Protein AF-A0A8T4I5V8-F1 (afdb_monomer)

Radius of gyration: 12.0 Å; Cα contacts (8 Å, |Δi|>4): 79; chains: 1; bounding box: 31×21×29 Å

Secondary structure (DSSP, 8-state):
---TTS-EEEEETTEEEEEESSHHHHHHHHHHTT--GGG--SSSTT---SSS-TT--S------

Foldseek 3Di:
DADPVQWDFDDDDPDTLGTHNAPVVNLVSVVVVVDDSVPDDQQDPVDDDDPDGRVDRGPPDPPD

pLDDT: mean 85.46, std 12.66, range [43.69, 95.75]

Sequence (64 aa):
PPDEEGGRRVRLRDGILGRAHGPRDVLALLAQAGWEPDAVDLDGPLIQWRGGGPDVWQPSGSDR

Mean predicted aligned error: 5.33 Å

Solvent-accessible surface area (backbone atoms only — not comparable to full-atom values): 4041 Å² total; per-residue (Å²): 70,35,42,98,87,45,30,30,77,42,70,54,102,93,44,76,69,47,75,22,70,47,65,66,44,47,38,51,45,39,39,75,72,73,43,63,52,92,77,57,52,71,90,33,93,87,47,85,69,45,90,47,60,81,85,50,45,57,57,78,69,76,93,117

Structure (mmCIF, N/CA/C/O backbone):
data_AF-A0A8T4I5V8-F1
#
_entry.id   AF-A0A8T4I5V8-F1
#
loop_
_atom_site.group_PDB
_atom_site.id
_atom_site.type_symbol
_atom_site.label_atom_id
_atom_site.label_alt_id
_atom_site.label_comp_id
_atom_site.label_asym_id
_atom_site.label_entity_id
_atom_site.label_seq_id
_atom_site.pdbx_PDB_ins_code
_atom_site.Cartn_x
_atom_site.Cartn_y
_atom_site.Cartn_z
_atom_site.occupancy
_atom_site.B_iso_or_equiv
_atom_site.auth_seq_id
_atom_site.auth_comp_id
_atom_site.auth_asym_id
_atom_site.auth_atom_id
_atom_site.pdbx_PDB_model_num
ATOM 1 N N . PRO A 1 1 ? 3.027 3.582 -10.380 1.00 62.66 1 PRO A N 1
ATOM 2 C CA . PRO A 1 1 ? 4.412 3.259 -10.759 1.00 62.66 1 PRO A CA 1
ATOM 3 C C . PRO A 1 1 ? 5.348 3.646 -9.620 1.00 62.66 1 PRO A C 1
ATOM 5 O O . PRO A 1 1 ? 5.013 4.593 -8.905 1.00 62.66 1 PRO A O 1
ATOM 8 N N . PRO A 1 2 ? 6.445 2.903 -9.413 1.00 74.56 2 PRO A N 1
ATOM 9 C CA . PRO A 1 2 ? 7.562 3.399 -8.621 1.00 74.56 2 PRO A CA 1
ATOM 10 C C . PRO A 1 2 ? 7.980 4.769 -9.150 1.00 74.56 2 PRO A C 1
ATOM 12 O O . PRO A 1 2 ? 7.973 4.969 -10.367 1.00 74.56 2 PRO A O 1
ATOM 15 N N . ASP A 1 3 ? 8.280 5.710 -8.269 1.00 72.44 3 ASP A N 1
ATOM 16 C CA . ASP A 1 3 ? 8.889 6.976 -8.673 1.00 72.44 3 ASP A CA 1
ATOM 17 C C . ASP A 1 3 ? 10.402 6.983 -8.450 1.00 72.44 3 ASP A C 1
ATOM 19 O O . ASP A 1 3 ? 10.994 5.988 -8.030 1.00 72.44 3 ASP A O 1
ATOM 23 N N . GLU A 1 4 ? 11.023 8.113 -8.786 1.00 69.25 4 GLU A N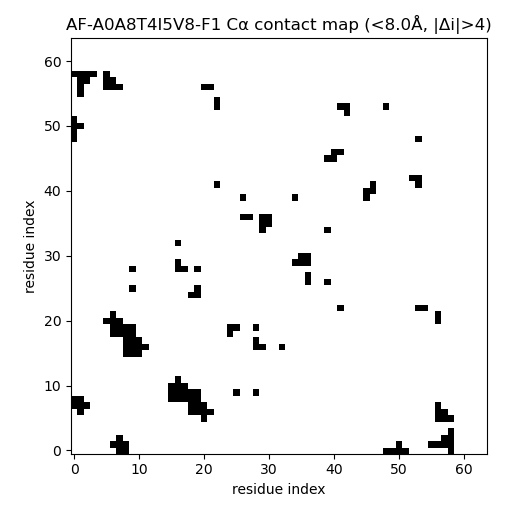 1
ATOM 24 C CA . GLU A 1 4 ? 12.473 8.328 -8.732 1.00 69.25 4 GLU A CA 1
ATOM 25 C C . GLU A 1 4 ? 13.052 8.162 -7.315 1.00 69.25 4 GLU A C 1
ATOM 27 O O . GLU A 1 4 ? 14.230 7.857 -7.168 1.00 69.25 4 GLU A O 1
ATOM 32 N N . GLU A 1 5 ? 12.219 8.277 -6.274 1.00 68.69 5 GLU A N 1
ATOM 33 C CA . GLU A 1 5 ? 12.585 8.059 -4.866 1.00 68.69 5 GLU A CA 1
ATOM 34 C C . GLU A 1 5 ? 12.451 6.580 -4.439 1.00 68.69 5 GLU A C 1
ATOM 36 O O . GLU A 1 5 ? 12.648 6.242 -3.271 1.00 68.69 5 GLU A O 1
ATOM 41 N N . GLY A 1 6 ? 12.102 5.678 -5.365 1.00 71.38 6 GLY A N 1
ATOM 42 C CA . GLY A 1 6 ? 12.080 4.232 -5.132 1.00 71.38 6 GLY A CA 1
ATOM 43 C C . GLY A 1 6 ? 10.864 3.733 -4.347 1.00 71.38 6 GLY A C 1
ATOM 44 O O . GLY A 1 6 ? 10.962 2.737 -3.630 1.00 71.38 6 GLY A O 1
ATOM 45 N N . GLY A 1 7 ? 9.718 4.418 -4.439 1.00 84.31 7 GLY A N 1
ATOM 46 C CA . GLY A 1 7 ? 8.488 4.012 -3.752 1.00 84.31 7 GLY A CA 1
ATOM 47 C C . GLY A 1 7 ? 7.225 4.175 -4.595 1.00 84.31 7 GLY A C 1
ATOM 48 O O . GLY A 1 7 ? 7.196 4.876 -5.604 1.00 84.31 7 GLY A O 1
ATOM 49 N N . ARG A 1 8 ? 6.140 3.528 -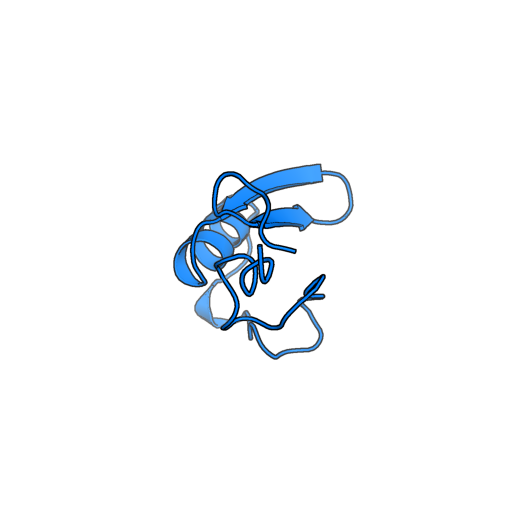4.166 1.00 91.75 8 ARG A N 1
ATOM 50 C CA . ARG A 1 8 ? 4.811 3.618 -4.778 1.00 91.75 8 ARG A CA 1
ATOM 51 C C . ARG A 1 8 ? 3.867 4.377 -3.858 1.00 91.75 8 ARG A C 1
ATOM 53 O O . ARG A 1 8 ? 3.709 4.037 -2.689 1.00 91.75 8 ARG A O 1
ATOM 60 N N . ARG A 1 9 ? 3.182 5.386 -4.394 1.00 92.44 9 ARG A N 1
ATOM 61 C CA . ARG A 1 9 ? 2.112 6.078 -3.665 1.00 92.44 9 ARG A CA 1
ATOM 62 C C . ARG A 1 9 ? 0.866 5.195 -3.590 1.00 92.44 9 ARG A C 1
ATOM 64 O O . ARG A 1 9 ? 0.339 4.806 -4.632 1.00 92.44 9 ARG A O 1
ATOM 71 N N . VAL A 1 10 ? 0.378 4.939 -2.379 1.00 92.88 10 VAL A N 1
ATOM 72 C CA . VAL A 1 10 ? -0.840 4.163 -2.113 1.00 92.88 10 VAL A CA 1
ATOM 73 C C . VAL A 1 10 ? -2.011 5.120 -1.916 1.00 92.88 10 VAL A C 1
ATOM 75 O O . VAL A 1 10 ? -1.920 6.089 -1.158 1.00 92.88 10 VAL A O 1
ATOM 78 N N . ARG A 1 11 ? -3.110 4.869 -2.628 1.00 92.12 11 ARG A N 1
ATOM 79 C CA . ARG A 1 11 ? -4.339 5.665 -2.567 1.00 92.12 11 ARG A CA 1
ATOM 80 C C . ARG A 1 11 ? -5.532 4.756 -2.321 1.00 92.12 11 ARG A C 1
ATOM 82 O O . ARG A 1 11 ? -5.604 3.685 -2.914 1.00 92.12 11 ARG A O 1
ATOM 89 N N . LEU A 1 12 ? -6.473 5.226 -1.514 1.00 90.44 12 LEU A N 1
ATOM 90 C CA . LEU A 1 12 ? -7.762 4.586 -1.288 1.00 90.44 12 LEU A CA 1
ATOM 91 C C . LEU A 1 12 ? -8.845 5.629 -1.535 1.00 90.44 12 LEU A C 1
ATOM 93 O O . LEU A 1 12 ? -8.856 6.628 -0.828 1.00 90.44 12 LEU A O 1
ATOM 97 N N . ARG A 1 13 ? -9.700 5.387 -2.542 1.00 82.12 13 ARG A N 1
ATOM 98 C CA . ARG A 1 13 ? -10.812 6.244 -3.006 1.00 82.12 13 ARG A CA 1
ATOM 99 C C . ARG A 1 13 ? -10.534 7.758 -2.920 1.00 82.12 13 ARG A C 1
ATOM 101 O O . ARG A 1 13 ? -10.132 8.357 -3.913 1.00 82.12 13 ARG A O 1
ATOM 108 N N . ASP A 1 14 ? -10.752 8.341 -1.747 1.00 76.62 14 ASP A N 1
ATOM 109 C CA . ASP A 1 14 ? -10.776 9.767 -1.436 1.00 76.62 14 ASP A CA 1
ATOM 110 C C . ASP A 1 14 ? -9.428 10.326 -0.930 1.00 76.62 14 ASP A C 1
ATOM 112 O O . ASP A 1 14 ? -9.296 11.538 -0.761 1.00 76.62 14 ASP A O 1
ATOM 116 N N . GLY A 1 15 ? -8.406 9.487 -0.714 1.00 87.50 15 GLY A N 1
ATOM 117 C CA . GLY A 1 15 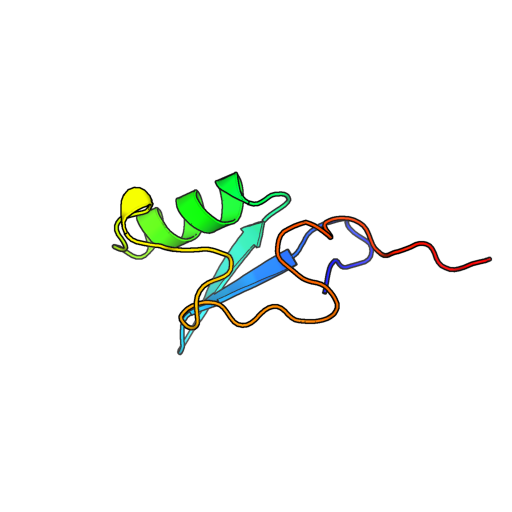? -7.168 9.922 -0.061 1.00 87.50 15 GLY A CA 1
ATOM 118 C C . GLY A 1 15 ? -5.890 9.185 -0.456 1.00 87.50 15 GLY A C 1
ATOM 119 O O . GLY A 1 15 ? -5.889 8.094 -1.031 1.00 87.50 15 GLY A O 1
ATOM 120 N N . ILE A 1 16 ? -4.761 9.816 -0.127 1.00 91.69 16 ILE A N 1
ATOM 121 C CA . ILE A 1 16 ? -3.433 9.198 -0.1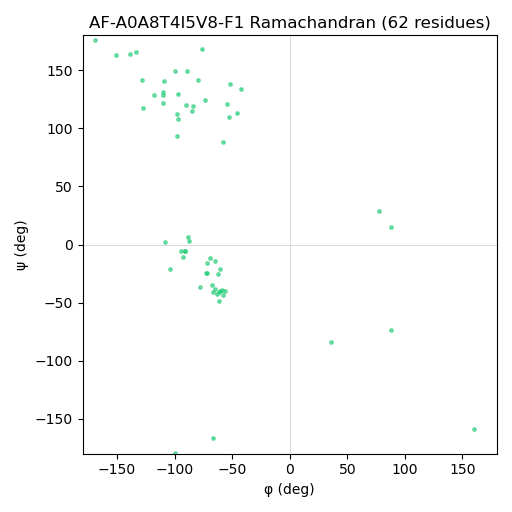67 1.00 91.69 16 ILE A CA 1
ATOM 122 C C . ILE A 1 16 ? -3.190 8.576 1.210 1.00 91.69 16 ILE A C 1
ATOM 124 O O . ILE A 1 16 ? -3.176 9.301 2.198 1.00 91.69 16 ILE A O 1
ATOM 128 N N . LEU A 1 17 ? -2.983 7.257 1.262 1.00 92.62 17 LEU A N 1
ATOM 129 C CA . LEU A 1 17 ? -2.637 6.560 2.506 1.00 92.62 17 LEU A CA 1
ATOM 130 C C . LEU A 1 17 ? -1.162 6.758 2.859 1.00 92.62 17 LEU A C 1
ATOM 132 O O . LEU A 1 17 ? -0.813 6.898 4.023 1.00 92.62 17 LEU A O 1
ATOM 136 N N . GLY A 1 18 ? -0.290 6.801 1.847 1.00 93.25 18 GLY A N 1
ATOM 137 C CA . GLY A 1 18 ? 1.137 7.010 2.057 1.00 93.25 18 GLY A CA 1
ATOM 138 C C . GLY A 1 18 ? 1.990 6.556 0.882 1.00 93.25 18 GLY A C 1
ATOM 139 O O . GLY A 1 18 ? 1.523 6.446 -0.257 1.00 93.25 18 GLY A O 1
ATOM 140 N N . ARG A 1 19 ? 3.263 6.301 1.176 1.00 93.38 19 ARG A N 1
ATOM 141 C CA . ARG A 1 19 ? 4.264 5.779 0.247 1.00 93.38 19 ARG A CA 1
ATOM 142 C C . ARG A 1 19 ? 4.741 4.422 0.761 1.00 93.38 19 ARG A C 1
ATOM 144 O O . ARG A 1 19 ? 5.112 4.313 1.921 1.00 93.38 19 ARG A O 1
ATOM 151 N N . ALA A 1 20 ? 4.708 3.420 -0.108 1.00 93.94 20 ALA A N 1
ATOM 152 C CA . ALA A 1 20 ? 5.155 2.059 0.154 1.00 93.94 20 ALA A CA 1
ATOM 153 C C . ALA A 1 20 ? 6.441 1.761 -0.623 1.00 93.94 20 ALA A C 1
ATOM 155 O O . ALA A 1 20 ? 6.552 2.138 -1.792 1.00 93.94 20 ALA A O 1
ATOM 156 N N . HIS A 1 21 ? 7.374 1.043 -0.006 1.00 91.38 21 HIS A N 1
ATOM 157 C CA . HIS A 1 21 ? 8.610 0.567 -0.635 1.00 91.38 21 HIS A CA 1
ATOM 158 C C . HIS A 1 21 ? 8.602 -0.951 -0.866 1.00 91.38 21 HIS A C 1
ATOM 160 O O . HIS A 1 21 ? 9.562 -1.513 -1.388 1.00 91.38 21 HIS A O 1
ATOM 166 N N . GLY A 1 22 ? 7.497 -1.613 -0.521 1.00 92.12 22 GLY A N 1
ATOM 167 C CA . GLY A 1 22 ? 7.281 -3.029 -0.766 1.00 92.12 22 GLY A CA 1
ATOM 168 C C . GLY A 1 22 ? 5.833 -3.464 -0.512 1.00 92.12 22 GLY A C 1
ATOM 169 O O . GLY A 1 22 ? 5.019 -2.675 -0.021 1.00 92.12 22 GLY A O 1
ATOM 170 N N . PRO A 1 23 ? 5.509 -4.741 -0.786 1.00 93.38 23 PRO A N 1
ATOM 171 C CA . PRO A 1 23 ? 4.173 -5.304 -0.578 1.00 93.38 23 PRO A CA 1
ATOM 172 C C . PRO A 1 23 ? 3.700 -5.204 0.877 1.00 93.38 23 PRO A C 1
ATOM 174 O O . PRO A 1 23 ? 2.548 -4.869 1.145 1.00 93.38 23 PRO A O 1
ATOM 177 N N . ARG A 1 24 ? 4.614 -5.424 1.833 1.00 93.69 24 ARG A N 1
ATOM 178 C CA . ARG A 1 24 ? 4.324 -5.310 3.270 1.00 93.69 24 ARG A CA 1
ATOM 179 C C . ARG A 1 24 ? 3.881 -3.908 3.672 1.00 93.69 24 ARG A C 1
ATOM 181 O O . ARG A 1 24 ? 2.945 -3.782 4.455 1.00 93.69 24 ARG A O 1
ATOM 188 N N . ASP A 1 25 ? 4.499 -2.874 3.111 1.00 95.31 25 ASP A N 1
ATOM 189 C CA . ASP A 1 25 ? 4.127 -1.491 3.412 1.00 95.31 25 ASP A CA 1
ATOM 190 C C . ASP A 1 25 ? 2.727 -1.168 2.882 1.00 95.31 25 ASP A C 1
ATOM 192 O O . ASP A 1 25 ? 1.976 -0.445 3.529 1.00 95.31 25 ASP A O 1
ATOM 196 N N . VAL A 1 26 ? 2.336 -1.729 1.731 1.00 94.44 26 VAL A N 1
ATOM 197 C CA . VAL A 1 26 ? 0.967 -1.574 1.209 1.00 94.44 26 VAL A CA 1
ATOM 198 C C . VAL A 1 26 ? -0.045 -2.168 2.174 1.00 94.44 26 VAL A C 1
ATOM 200 O O . VAL A 1 26 ? -1.013 -1.497 2.523 1.00 94.44 26 VAL A O 1
ATOM 203 N N . LEU A 1 27 ? 0.196 -3.395 2.637 1.00 95.38 27 LEU A N 1
ATOM 204 C CA . LEU A 1 27 ? -0.672 -4.056 3.608 1.00 95.38 27 LEU A CA 1
ATOM 205 C C . LEU A 1 27 ? -0.740 -3.279 4.931 1.00 95.38 27 LEU A C 1
ATOM 207 O O . LEU A 1 27 ? -1.826 -3.103 5.475 1.00 95.38 27 LEU A O 1
ATOM 211 N N . ALA A 1 28 ? 0.385 -2.744 5.412 1.00 95.75 28 ALA A N 1
ATOM 212 C CA . ALA A 1 28 ? 0.421 -1.911 6.613 1.00 95.75 28 ALA A CA 1
ATOM 213 C C . ALA A 1 28 ? -0.393 -0.613 6.454 1.00 95.75 28 ALA A C 1
ATOM 215 O O . ALA A 1 28 ? -1.151 -0.245 7.350 1.00 95.75 28 ALA A O 1
ATOM 216 N N . LEU A 1 29 ? -0.289 0.060 5.303 1.00 95.31 29 LEU A N 1
ATOM 217 C 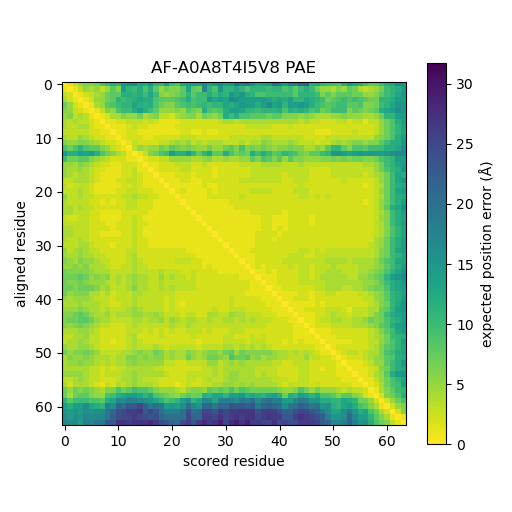CA . LEU A 1 29 ? -1.071 1.263 4.999 1.00 95.31 29 LEU A CA 1
ATOM 218 C C . LEU A 1 29 ? -2.574 0.960 4.898 1.00 95.31 29 LEU A C 1
ATOM 220 O O . LEU A 1 29 ? -3.398 1.749 5.357 1.00 95.31 29 LEU A O 1
ATOM 224 N N . LEU A 1 30 ? -2.945 -0.187 4.324 1.00 93.50 30 LEU A N 1
ATOM 225 C CA . LEU A 1 30 ? -4.336 -0.642 4.276 1.00 93.50 30 LEU A CA 1
ATOM 226 C C . LEU A 1 30 ? -4.869 -0.985 5.675 1.00 93.50 30 LEU A C 1
ATOM 228 O O . LEU A 1 30 ? -5.985 -0.585 6.005 1.00 93.50 30 LEU A O 1
ATOM 232 N N . ALA A 1 31 ? -4.057 -1.627 6.521 1.00 94.38 31 ALA A N 1
ATOM 233 C CA . ALA A 1 31 ? -4.395 -1.892 7.921 1.00 94.38 31 ALA A CA 1
ATOM 234 C C . ALA A 1 31 ? -4.686 -0.602 8.694 1.00 94.38 31 ALA A C 1
ATOM 236 O O . ALA A 1 31 ? -5.683 -0.504 9.407 1.00 94.38 31 ALA A O 1
ATOM 237 N N . GLN A 1 32 ? -3.864 0.432 8.492 1.00 93.56 32 GLN A N 1
ATOM 238 C CA . GLN A 1 32 ? -4.095 1.758 9.073 1.00 93.56 32 GLN A CA 1
ATOM 239 C C . GLN A 1 32 ? -5.401 2.406 8.587 1.00 93.56 32 GLN A C 1
ATOM 241 O O . GLN A 1 32 ? -5.980 3.219 9.303 1.00 93.56 32 GLN A O 1
ATOM 246 N N . ALA A 1 33 ? -5.886 2.030 7.402 1.00 92.31 33 ALA A N 1
ATOM 247 C CA . ALA A 1 33 ? -7.173 2.457 6.859 1.00 92.31 33 ALA A CA 1
ATOM 248 C C . ALA A 1 33 ? -8.352 1.546 7.267 1.00 92.31 33 ALA A C 1
ATOM 250 O O . ALA A 1 33 ? -9.463 1.744 6.775 1.00 92.31 33 ALA A O 1
ATOM 251 N N . GLY A 1 34 ? -8.131 0.561 8.147 1.00 93.81 34 GLY A N 1
ATOM 252 C CA . GLY A 1 34 ? -9.164 -0.335 8.676 1.00 93.81 34 GLY A CA 1
ATOM 253 C C . GLY A 1 34 ? -9.427 -1.594 7.846 1.00 93.81 34 GLY A C 1
ATOM 254 O O . GLY A 1 34 ? -10.459 -2.234 8.034 1.00 93.81 34 GLY A O 1
ATOM 255 N N . TRP A 1 35 ? -8.533 -1.944 6.920 1.00 93.62 35 TRP A N 1
ATOM 256 C CA . TRP A 1 35 ? -8.619 -3.192 6.158 1.00 93.62 35 TRP A CA 1
ATOM 257 C C . TRP A 1 35 ? -7.891 -4.328 6.868 1.00 93.62 35 TRP A C 1
ATOM 259 O O . TRP A 1 35 ? -6.872 -4.101 7.509 1.00 93.62 35 TRP A O 1
ATOM 269 N N . GLU A 1 36 ? -8.369 -5.556 6.686 1.00 94.62 36 GLU A N 1
ATOM 270 C CA . GLU A 1 36 ? -7.685 -6.746 7.193 1.00 94.62 36 GLU A CA 1
ATOM 271 C C . GLU A 1 36 ? -6.612 -7.206 6.190 1.00 94.62 36 GLU A C 1
ATOM 273 O O . GLU A 1 36 ? -6.976 -7.610 5.082 1.00 94.6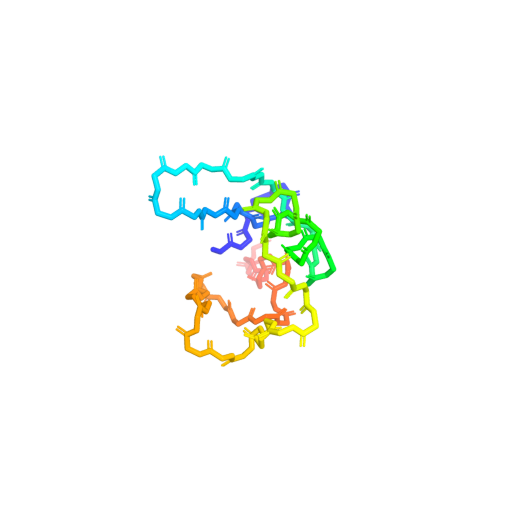2 36 GLU A O 1
ATOM 278 N N . PRO A 1 37 ? -5.307 -7.164 6.526 1.00 91.25 37 PRO A N 1
ATOM 279 C CA . PRO A 1 37 ? -4.227 -7.504 5.595 1.00 91.25 37 PRO A CA 1
ATOM 280 C C . PRO A 1 37 ? -4.338 -8.903 4.998 1.00 91.25 37 PRO A C 1
ATOM 282 O O . PRO A 1 37 ? -4.110 -9.076 3.804 1.00 91.25 37 PRO A O 1
ATOM 285 N N . ASP A 1 38 ? -4.740 -9.881 5.809 1.00 92.00 38 ASP A N 1
ATOM 286 C CA . ASP A 1 38 ? -4.843 -11.284 5.398 1.00 92.00 38 ASP A CA 1
ATOM 287 C C . ASP A 1 38 ? -6.028 -11.536 4.450 1.00 92.00 38 ASP A C 1
ATOM 289 O O . ASP A 1 38 ? -6.079 -12.557 3.767 1.00 92.00 38 ASP A O 1
ATOM 293 N N . ALA A 1 39 ? -6.979 -10.598 4.377 1.00 91.94 39 ALA A N 1
ATOM 294 C CA . ALA A 1 39 ? -8.093 -10.640 3.434 1.00 91.94 39 ALA A CA 1
ATOM 295 C C . ALA A 1 39 ? -7.783 -9.921 2.107 1.00 91.94 39 ALA A C 1
ATOM 297 O O . ALA A 1 39 ? -8.606 -9.949 1.188 1.00 91.94 39 ALA A O 1
ATOM 298 N N . VAL A 1 40 ? -6.629 -9.253 2.000 1.00 91.94 40 VAL A N 1
ATOM 299 C CA . VAL A 1 40 ? -6.227 -8.505 0.807 1.00 91.94 40 VAL A CA 1
ATOM 300 C C . VAL A 1 40 ? -5.293 -9.350 -0.050 1.00 91.94 40 VAL A C 1
ATOM 302 O O . VAL A 1 40 ? -4.135 -9.579 0.288 1.00 91.94 40 VAL A O 1
ATOM 305 N N . ASP A 1 41 ? -5.788 -9.738 -1.220 1.00 93.75 41 ASP A N 1
ATOM 306 C CA . ASP A 1 41 ? -4.963 -10.292 -2.288 1.00 93.75 41 ASP A CA 1
ATOM 307 C C . ASP A 1 41 ? -4.337 -9.153 -3.112 1.00 93.75 41 ASP A C 1
ATOM 309 O O . ASP A 1 41 ? -5.050 -8.338 -3.709 1.00 93.75 41 ASP A O 1
ATOM 313 N N . LEU A 1 42 ? -3.002 -9.088 -3.137 1.00 92.69 42 LEU A N 1
ATOM 314 C CA . LEU A 1 42 ? -2.256 -8.066 -3.875 1.00 92.69 42 LEU A CA 1
ATOM 315 C C . LEU A 1 42 ? -2.300 -8.268 -5.396 1.00 92.69 42 LEU A C 1
ATOM 317 O O . LEU A 1 42 ? -2.140 -7.291 -6.129 1.00 92.69 42 LEU A O 1
ATOM 321 N N . ASP A 1 43 ? -2.523 -9.497 -5.859 1.00 93.00 43 ASP A N 1
ATOM 322 C CA . ASP A 1 43 ? -2.770 -9.834 -7.267 1.00 93.00 43 ASP A CA 1
ATOM 323 C C . ASP A 1 43 ? -4.270 -9.813 -7.604 1.00 93.00 43 ASP A C 1
ATOM 325 O O . ASP A 1 43 ? -4.678 -9.941 -8.763 1.00 93.00 43 ASP A O 1
ATOM 329 N N . GLY A 1 44 ? -5.101 -9.615 -6.582 1.00 91.06 44 GLY A N 1
ATOM 330 C CA . GLY A 1 44 ? -6.545 -9.623 -6.675 1.00 91.06 44 GLY A CA 1
ATOM 331 C C . GLY A 1 44 ? -7.134 -8.352 -7.296 1.00 91.06 44 GLY A C 1
ATOM 332 O O . GLY A 1 44 ? -6.488 -7.307 -7.412 1.00 91.06 44 GLY A O 1
ATOM 333 N N . PRO A 1 45 ? -8.434 -8.384 -7.636 1.00 89.38 45 PRO A N 1
ATOM 334 C CA . PRO A 1 45 ? -9.116 -7.281 -8.317 1.00 89.38 45 PRO A CA 1
ATOM 335 C C . PRO A 1 45 ? -9.291 -6.027 -7.446 1.00 89.38 45 PRO A C 1
ATOM 337 O O . PRO A 1 45 ? -9.678 -4.975 -7.955 1.00 89.38 45 PRO A O 1
ATOM 340 N N . LEU A 1 46 ? -9.039 -6.128 -6.137 1.00 87.25 46 LEU A N 1
ATOM 341 C CA . LEU A 1 46 ? -9.1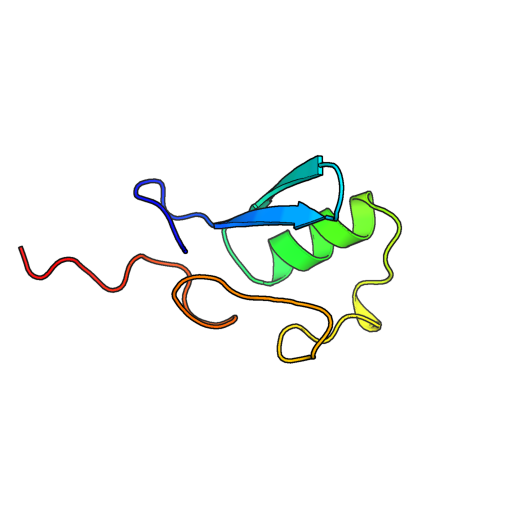38 -5.009 -5.199 1.00 87.25 46 LEU A CA 1
ATOM 342 C C . LEU A 1 46 ? -7.999 -4.001 -5.372 1.00 87.25 46 LEU A C 1
ATOM 344 O O . LEU A 1 46 ? -8.173 -2.828 -5.033 1.00 87.25 46 LEU A O 1
ATOM 348 N N . ILE A 1 47 ? -6.854 -4.433 -5.909 1.00 90.69 47 ILE A N 1
ATOM 349 C CA . ILE A 1 47 ? -5.691 -3.572 -6.098 1.00 90.69 47 ILE A CA 1
ATOM 350 C C . ILE A 1 47 ? -5.468 -3.304 -7.577 1.00 90.69 47 ILE A C 1
ATOM 352 O O . ILE A 1 47 ? -5.204 -4.191 -8.381 1.00 90.69 47 ILE A O 1
ATOM 356 N N . GLN A 1 48 ? -5.490 -2.021 -7.931 1.00 92.00 48 GLN A N 1
ATOM 357 C CA . GLN A 1 48 ? -5.034 -1.576 -9.236 1.00 92.00 48 GLN A CA 1
ATOM 358 C C . GLN A 1 48 ? -3.589 -1.085 -9.151 1.00 92.00 48 GLN A C 1
ATOM 360 O O . GLN A 1 48 ? -3.306 0.019 -8.676 1.00 92.00 48 GLN A O 1
ATOM 365 N N . TRP A 1 49 ? -2.668 -1.868 -9.703 1.00 91.50 49 TRP A N 1
ATOM 366 C CA . TRP A 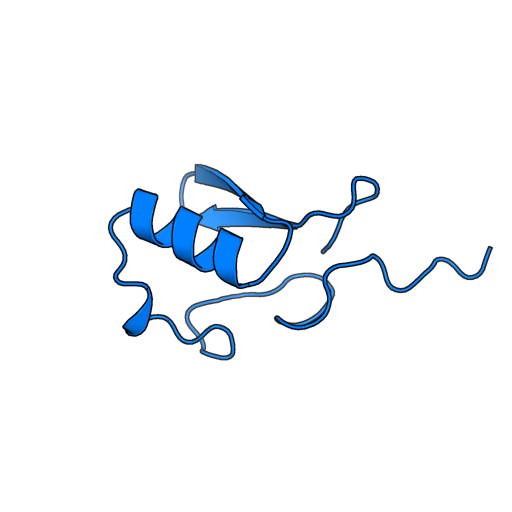1 49 ? -1.286 -1.441 -9.862 1.00 91.50 49 TRP A CA 1
ATOM 367 C C . TRP A 1 49 ? -1.107 -0.522 -11.074 1.00 91.50 49 TRP A C 1
ATOM 369 O O . TRP A 1 49 ? -1.702 -0.703 -12.135 1.00 91.50 49 TRP A O 1
ATOM 379 N N . ARG A 1 50 ? -0.251 0.493 -10.932 1.00 88.44 50 ARG A N 1
ATOM 380 C CA . ARG A 1 50 ? 0.107 1.419 -12.018 1.00 88.44 50 ARG A CA 1
ATOM 381 C C . ARG A 1 50 ? 1.553 1.165 -12.436 1.00 88.44 50 ARG A C 1
ATOM 383 O O . ARG A 1 50 ? 2.428 1.200 -11.574 1.00 88.44 50 ARG A O 1
ATOM 390 N N . GLY A 1 51 ? 1.823 1.021 -13.732 1.00 86.44 51 GLY A N 1
ATOM 391 C CA . GLY A 1 51 ? 3.167 0.771 -14.275 1.00 86.44 51 GLY A CA 1
ATOM 392 C C . GLY A 1 51 ? 3.509 -0.718 -14.329 1.00 86.44 51 GLY A C 1
ATOM 393 O O . GLY A 1 51 ? 3.476 -1.297 -15.404 1.00 86.44 51 GLY A O 1
ATOM 394 N N . GLY A 1 52 ? 3.787 -1.334 -13.178 1.00 85.81 52 GLY A N 1
ATOM 395 C CA . GLY A 1 52 ? 4.036 -2.779 -13.055 1.00 85.81 52 GLY A CA 1
ATOM 396 C C . GLY A 1 52 ? 3.266 -3.387 -11.884 1.00 85.81 52 GLY A C 1
ATOM 397 O O . GLY A 1 52 ? 2.794 -2.634 -11.031 1.00 85.81 52 GLY A O 1
ATOM 398 N N . GLY A 1 53 ? 3.159 -4.715 -11.830 1.00 88.31 53 GLY A N 1
ATOM 399 C CA . GLY A 1 53 ? 2.430 -5.462 -10.794 1.00 88.31 53 GLY A CA 1
ATOM 400 C C . GLY A 1 53 ? 3.038 -5.383 -9.381 1.00 88.31 53 GLY A C 1
ATOM 401 O O . GLY A 1 53 ? 3.905 -4.529 -9.138 1.00 88.31 53 GLY A O 1
ATOM 402 N N . PRO A 1 54 ? 2.590 -6.249 -8.453 1.00 89.69 54 PRO A N 1
ATOM 403 C CA . PRO A 1 54 ? 3.007 -6.240 -7.049 1.00 89.69 54 PRO A CA 1
ATOM 404 C C . PRO A 1 54 ? 4.487 -6.555 -6.828 1.00 89.69 54 PRO A C 1
ATOM 406 O O . PRO A 1 54 ? 4.993 -6.246 -5.757 1.00 89.69 54 PRO A O 1
ATOM 409 N N . ASP A 1 55 ? 5.198 -7.086 -7.823 1.00 87.94 55 ASP A N 1
ATOM 410 C CA . ASP A 1 55 ? 6.627 -7.420 -7.712 1.00 87.94 55 ASP A CA 1
ATOM 411 C C . ASP A 1 55 ? 7.573 -6.297 -8.170 1.00 87.94 55 ASP A C 1
ATOM 413 O O . ASP A 1 55 ? 8.783 -6.354 -7.951 1.00 87.94 55 ASP A O 1
ATOM 417 N N . VAL A 1 56 ? 7.057 -5.243 -8.810 1.00 87.56 56 VAL A N 1
ATOM 418 C CA . VAL A 1 56 ? 7.896 -4.218 -9.458 1.00 87.56 56 VAL A CA 1
ATOM 419 C C . VAL A 1 56 ? 8.062 -2.994 -8.552 1.00 87.56 56 VAL A C 1
ATOM 421 O O . VAL A 1 56 ? 7.254 -2.074 -8.593 1.00 87.56 56 VAL A O 1
ATOM 424 N N . TRP A 1 57 ? 9.111 -2.916 -7.738 1.00 85.94 57 TRP A N 1
ATOM 425 C CA . TRP A 1 57 ? 9.261 -1.817 -6.756 1.00 85.94 57 TRP A CA 1
ATOM 426 C C . TRP A 1 57 ? 10.262 -0.740 -7.120 1.00 85.94 57 TRP A C 1
ATOM 428 O O . TRP A 1 57 ? 10.155 0.381 -6.636 1.00 85.94 57 TRP A O 1
ATOM 438 N N . GLN A 1 58 ? 11.189 -1.058 -8.009 1.00 79.56 58 GLN A N 1
ATOM 439 C CA . GLN A 1 58 ? 12.097 -0.083 -8.584 1.00 79.56 58 GLN A CA 1
ATOM 440 C C . GLN A 1 58 ? 11.570 0.306 -9.963 1.00 79.56 58 GLN A C 1
ATOM 442 O O . GLN A 1 58 ? 10.918 -0.519 -10.619 1.00 79.56 58 GLN A O 1
ATOM 447 N N . PRO A 1 59 ? 11.812 1.544 -10.423 1.00 68.00 59 PRO A N 1
ATOM 448 C CA . PRO A 1 59 ? 11.655 1.830 -11.836 1.00 68.00 59 PRO A CA 1
ATOM 449 C C . PRO A 1 59 ? 12.518 0.813 -12.588 1.00 68.00 59 PRO A C 1
ATOM 451 O O . PRO A 1 59 ? 13.716 0.706 -12.335 1.00 68.00 59 PRO A O 1
ATOM 454 N N . SER A 1 60 ? 11.899 0.007 -13.455 1.00 62.78 60 SER A N 1
ATOM 455 C CA . SER A 1 60 ? 12.631 -0.788 -14.440 1.00 62.78 60 SER A CA 1
ATOM 456 C C . SER A 1 60 ? 13.527 0.201 -15.163 1.00 62.78 60 SER A C 1
ATOM 458 O O . SER A 1 60 ? 12.988 1.113 -15.792 1.00 62.78 60 SER A O 1
ATOM 460 N N . GLY A 1 61 ? 14.834 0.108 -14.916 1.00 53.72 61 GLY A N 1
ATOM 461 C CA . GLY A 1 61 ? 15.779 1.179 -15.181 1.00 53.72 61 GLY A CA 1
ATOM 462 C C . GLY A 1 61 ? 15.506 1.853 -16.515 1.00 53.72 61 GLY A C 1
ATOM 463 O O . GLY A 1 61 ? 15.297 1.189 -17.532 1.00 53.72 61 GLY A O 1
ATOM 464 N N . SER A 1 62 ? 15.511 3.182 -16.498 1.00 49.16 62 SER A N 1
ATOM 465 C CA . SER A 1 62 ? 15.966 3.909 -17.667 1.00 49.16 62 SER A CA 1
ATOM 466 C C .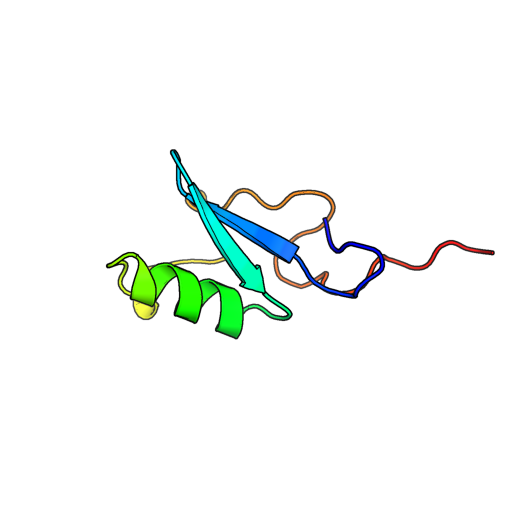 SER A 1 62 ? 17.255 3.230 -18.120 1.00 49.16 62 SER A C 1
ATOM 468 O O . SER A 1 62 ? 18.245 3.240 -17.396 1.00 49.16 62 SER A O 1
ATOM 470 N N . ASP A 1 63 ? 17.223 2.600 -19.286 1.00 47.03 63 ASP A N 1
ATOM 471 C CA . ASP A 1 63 ? 18.407 2.494 -20.120 1.00 47.03 63 ASP A CA 1
ATOM 472 C C . ASP A 1 63 ? 18.861 3.934 -20.403 1.00 47.03 63 ASP A C 1
ATOM 474 O O . ASP A 1 63 ? 18.334 4.579 -21.310 1.00 47.03 63 ASP A O 1
ATOM 478 N N . ARG A 1 64 ? 19.693 4.496 -19.517 1.00 43.69 64 ARG A N 1
ATOM 479 C CA . ARG A 1 64 ? 20.510 5.700 -19.713 1.00 43.69 64 ARG A CA 1
ATOM 480 C C . ARG A 1 64 ? 21.667 5.729 -18.728 1.00 43.69 64 ARG A C 1
ATOM 482 O O . ARG A 1 64 ? 21.401 5.610 -17.513 1.00 43.69 64 ARG A O 1
#